Protein AF-A0AAW9W987-F1 (afdb_monomer_lite)

InterPro domains:
  IPR027417 P-loop containing nucleoside triphosphate hydrolase [SSF52540] (1-84)
  IPR038718 SNF2-like, N-terminal domain superfamily [G3DSA:3.40.50.10810] (1-85)
  IPR060542 Probable helicase domain [PF28555] (3-85)

pLDDT: mean 90.43, std 12.14, range [46.75, 97.56]

Sequence (86 aa):
LLAHEVGSGKTLTMLGAGFKLKELGMVHKPLYVVPSSLTAQFGQEIMKFLPTKKVYVATKKDFVRARRKQFVSRIITGDYDAIVIG

Secondary structure (DSSP, 8-state):
-----TTS-HHHHHHHHHHHHHHTTS-SS-EEE--TTTHHHHHHHHHHH-TT--EEE--GGGGSTTTHHHHHHHHHHS--SEEEE-

Organism: Streptococcus pneumoniae (NCBI:txid1313)

Radius of gyration: 13.35 Å; chains: 1; bounding box: 34×27×30 Å

Foldseek 3Di:
DPPDDPPPCPLVVVVCVLLVCCVVVVDVAAEAEDPLVCLVVSVVVCCVPPVPFAEARDDPVCPPPVNVVVNVVCSVPPPGNYYYDD

Structure (mmCIF, N/CA/C/O backbone):
data_AF-A0AAW9W987-F1
#
_entry.id   AF-A0AAW9W987-F1
#
loop_
_atom_site.group_PDB
_atom_site.id
_atom_site.type_symbol
_atom_site.label_atom_id
_atom_site.label_alt_id
_atom_site.label_comp_id
_atom_site.label_asym_id
_atom_site.label_entity_id
_atom_site.label_seq_id
_atom_site.pdbx_PDB_ins_code
_atom_site.Cartn_x
_atom_site.Cartn_y
_atom_site.Cartn_z
_atom_site.occupancy
_atom_site.B_iso_or_equiv
_atom_site.auth_seq_id
_atom_site.auth_comp_id
_atom_site.auth_asym_id
_atom_site.auth_atom_id
_atom_site.pdbx_PDB_model_num
ATOM 1 N N . LEU A 1 1 ? -13.855 -4.231 -15.687 1.00 46.75 1 LEU A N 1
ATOM 2 C CA . LEU A 1 1 ? -13.024 -3.137 -16.245 1.00 46.75 1 LEU A CA 1
ATOM 3 C C . LEU A 1 1 ? -13.713 -1.811 -15.947 1.00 46.75 1 LEU A C 1
ATOM 5 O O . LEU A 1 1 ? -14.834 -1.634 -16.401 1.00 46.75 1 LEU A O 1
ATOM 9 N N . LEU A 1 2 ? -13.088 -0.898 -15.192 1.00 50.59 2 LEU A N 1
ATOM 10 C CA . LEU A 1 2 ? -13.529 0.507 -15.138 1.00 50.59 2 LEU A CA 1
ATOM 11 C C . LEU A 1 2 ? -13.053 1.206 -16.426 1.00 50.59 2 LEU A C 1
ATOM 13 O O . LEU A 1 2 ? -12.052 1.930 -16.452 1.00 50.59 2 LEU A O 1
ATOM 17 N N . ALA A 1 3 ? -13.729 0.899 -17.532 1.00 50.25 3 ALA A N 1
ATOM 18 C CA . ALA A 1 3 ? -13.488 1.495 -18.840 1.00 50.25 3 ALA A CA 1
ATOM 19 C C . ALA A 1 3 ? -14.208 2.849 -18.916 1.00 50.25 3 ALA A C 1
ATOM 21 O O . ALA A 1 3 ? -15.274 2.972 -19.499 1.00 50.25 3 ALA A O 1
ATOM 22 N N . HIS A 1 4 ? -13.654 3.846 -18.236 1.00 53.31 4 HIS A N 1
ATOM 23 C CA . HIS A 1 4 ? -14.114 5.235 -18.301 1.00 53.31 4 HIS A CA 1
ATOM 24 C C . HIS A 1 4 ? -13.005 6.117 -18.913 1.00 53.31 4 HIS A C 1
ATOM 26 O O . HIS A 1 4 ? -11.870 5.656 -19.032 1.00 53.31 4 HIS A O 1
ATOM 32 N N . GLU A 1 5 ? -13.270 7.347 -19.336 1.00 54.34 5 GLU A N 1
ATOM 33 C CA . GLU A 1 5 ? -12.228 8.243 -19.863 1.00 54.34 5 GLU A CA 1
ATOM 34 C C . GLU A 1 5 ? -11.124 8.599 -18.839 1.00 54.34 5 GLU A C 1
ATOM 36 O O . GLU A 1 5 ? -11.239 8.351 -17.632 1.00 54.34 5 GLU A O 1
ATOM 41 N N . VAL A 1 6 ? -10.002 9.139 -19.328 1.00 57.12 6 VAL A N 1
ATOM 42 C CA . VAL A 1 6 ? -8.918 9.670 -18.482 1.00 57.12 6 VAL A CA 1
ATOM 43 C C . VAL A 1 6 ? -9.458 10.869 -17.688 1.00 57.12 6 VAL A C 1
ATOM 45 O O . VAL A 1 6 ? -10.102 11.739 -18.255 1.00 57.12 6 VAL A O 1
ATOM 48 N N . GLY A 1 7 ? -9.209 10.919 -16.373 1.00 59.16 7 GLY A N 1
ATOM 49 C CA . GLY A 1 7 ? -9.640 12.031 -15.505 1.00 59.16 7 GLY A CA 1
ATOM 50 C C . GLY A 1 7 ? -10.925 11.800 -14.695 1.00 59.16 7 GLY A C 1
ATOM 51 O O . GLY A 1 7 ? -11.232 12.593 -13.813 1.00 59.16 7 GLY A O 1
ATOM 52 N N . SER A 1 8 ? -11.634 10.685 -14.880 1.00 62.94 8 SER A N 1
ATOM 53 C CA . SER A 1 8 ? -12.926 10.428 -14.215 1.00 62.94 8 SER A CA 1
ATOM 54 C C . SER A 1 8 ? -12.865 9.881 -12.784 1.00 62.94 8 SER A C 1
ATOM 56 O O . SER A 1 8 ? -13.831 9.297 -12.295 1.00 62.94 8 SER A O 1
ATOM 58 N N . GLY A 1 9 ? -11.707 9.964 -12.129 1.00 74.06 9 GLY A N 1
ATOM 59 C CA . GLY A 1 9 ? -11.553 9.480 -10.756 1.00 74.06 9 GLY A CA 1
ATOM 60 C C . GLY A 1 9 ? -11.468 7.956 -10.598 1.00 74.06 9 GLY A C 1
ATOM 61 O O . GLY A 1 9 ? -11.759 7.457 -9.517 1.00 74.06 9 GLY A O 1
ATOM 62 N N . LYS A 1 10 ? -11.026 7.202 -11.618 1.00 83.94 10 LYS A N 1
ATOM 63 C CA . LYS A 1 10 ? -10.889 5.727 -11.543 1.00 83.94 10 LYS A CA 1
ATOM 64 C C . LYS A 1 10 ? -10.114 5.246 -10.321 1.00 83.94 10 LYS A C 1
ATOM 66 O O . LYS A 1 10 ? -10.533 4.287 -9.678 1.00 83.94 10 LYS A O 1
ATOM 71 N N . THR A 1 11 ? -9.002 5.909 -9.998 1.00 84.81 11 THR A N 1
ATOM 72 C CA . THR A 1 11 ? -8.226 5.567 -8.806 1.00 84.81 11 THR A CA 1
ATOM 73 C C . THR A 1 11 ? -9.065 5.757 -7.554 1.00 84.81 11 THR A C 1
ATOM 75 O O . THR A 1 11 ? -9.174 4.836 -6.754 1.00 84.81 11 THR A O 1
ATOM 78 N N . LEU A 1 12 ? -9.734 6.904 -7.415 1.00 84.81 12 LEU A N 1
ATOM 79 C CA . LEU A 1 12 ? -10.579 7.191 -6.261 1.00 84.81 12 LEU A CA 1
ATOM 80 C C . LEU A 1 12 ? -11.736 6.189 -6.140 1.00 84.81 12 LEU A C 1
ATOM 82 O O . LEU A 1 12 ? -12.034 5.744 -5.037 1.00 84.81 12 LEU A O 1
ATOM 86 N N . THR A 1 13 ? -12.331 5.765 -7.258 1.00 89.44 13 THR A N 1
ATOM 87 C CA . THR A 1 13 ? -13.339 4.697 -7.274 1.00 89.44 13 THR A CA 1
ATOM 88 C C . THR A 1 13 ? -12.759 3.365 -6.797 1.00 89.44 13 THR A C 1
ATOM 90 O O . THR A 1 13 ? -13.373 2.703 -5.964 1.00 89.44 13 THR A O 1
ATOM 93 N N . MET A 1 14 ? -11.576 2.969 -7.281 1.00 90.56 14 MET A N 1
ATOM 94 C CA . MET A 1 14 ? -10.913 1.730 -6.851 1.00 90.56 14 MET A CA 1
ATOM 95 C C . MET A 1 14 ? -10.561 1.760 -5.361 1.00 90.56 14 MET A C 1
ATOM 97 O O . MET A 1 14 ? -10.821 0.786 -4.656 1.00 90.56 14 MET A O 1
ATOM 101 N N . LEU A 1 15 ? -10.012 2.880 -4.882 1.00 92.06 15 LEU A N 1
ATOM 102 C CA . LEU A 1 15 ? -9.702 3.089 -3.472 1.00 92.06 15 LEU A CA 1
ATOM 103 C C . LEU A 1 15 ? -10.973 3.042 -2.625 1.00 92.06 15 LEU A C 1
ATOM 105 O O . LEU A 1 15 ? -11.053 2.259 -1.682 1.00 92.06 15 LEU A O 1
ATOM 109 N N . GLY A 1 16 ? -11.991 3.822 -2.992 1.00 91.00 16 GLY A N 1
ATOM 110 C CA . GLY A 1 16 ? -13.272 3.857 -2.293 1.00 91.00 16 GLY A CA 1
ATOM 111 C C . GLY A 1 16 ? -13.908 2.472 -2.194 1.00 91.00 16 GLY A C 1
ATOM 112 O O . GLY A 1 16 ? -14.303 2.062 -1.107 1.00 91.00 16 GLY A O 1
ATOM 113 N N . ALA A 1 17 ? -13.922 1.711 -3.291 1.00 92.38 17 ALA A N 1
ATOM 114 C CA . ALA A 1 17 ? -14.450 0.352 -3.299 1.00 92.38 17 ALA A CA 1
ATOM 115 C C . ALA A 1 17 ? -13.670 -0.577 -2.354 1.00 92.38 17 ALA A C 1
ATOM 117 O O . ALA A 1 17 ? -14.269 -1.208 -1.485 1.00 92.38 17 ALA A O 1
ATOM 118 N N . GLY A 1 18 ? -12.341 -0.646 -2.472 1.00 94.94 18 GLY A N 1
ATOM 119 C CA . GLY A 1 18 ? -11.545 -1.570 -1.659 1.00 94.94 18 GLY A CA 1
ATOM 120 C C . GLY A 1 18 ? -11.555 -1.225 -0.167 1.00 94.94 18 GLY A C 1
ATOM 121 O O . GLY A 1 18 ? -11.677 -2.119 0.671 1.00 94.94 18 GLY A O 1
ATOM 122 N N . PHE A 1 19 ? -11.498 0.062 0.182 1.00 94.69 19 PHE A N 1
ATOM 123 C CA . PHE A 1 19 ? -11.594 0.496 1.576 1.00 94.69 19 PHE A CA 1
ATOM 124 C C . PHE A 1 19 ? -13.005 0.340 2.145 1.00 94.69 19 PHE A C 1
ATOM 126 O O . PHE A 1 19 ? -13.127 -0.043 3.308 1.00 94.69 19 PHE A O 1
ATOM 133 N N . LYS A 1 20 ? -14.061 0.543 1.344 1.00 95.12 20 LYS A N 1
ATOM 134 C CA . LYS A 1 20 ? -15.430 0.302 1.810 1.00 95.12 20 LYS A CA 1
ATOM 135 C C . LYS A 1 20 ? -15.694 -1.180 2.044 1.00 95.12 20 LYS A C 1
ATOM 137 O O . LYS A 1 20 ? -16.272 -1.531 3.065 1.00 95.12 20 LYS A O 1
ATOM 142 N N . LEU A 1 21 ? -15.208 -2.057 1.164 1.00 96.19 21 LEU A N 1
ATOM 143 C CA . LEU A 1 21 ? -15.267 -3.504 1.389 1.00 96.19 21 LEU A CA 1
ATOM 144 C C . LEU A 1 21 ? -14.544 -3.903 2.685 1.00 96.19 21 LEU A C 1
ATOM 146 O O . LEU A 1 21 ? -15.017 -4.788 3.394 1.00 96.19 21 LEU A O 1
ATOM 150 N N . LYS A 1 22 ? -13.420 -3.247 3.013 1.00 95.38 22 LYS A N 1
ATOM 151 C CA . LYS A 1 22 ? -12.695 -3.489 4.269 1.00 95.38 22 LYS A CA 1
ATOM 152 C C . LYS A 1 22 ? -13.491 -3.033 5.488 1.00 95.38 22 LYS A C 1
ATOM 154 O O . LYS A 1 22 ? -13.593 -3.770 6.459 1.00 95.38 22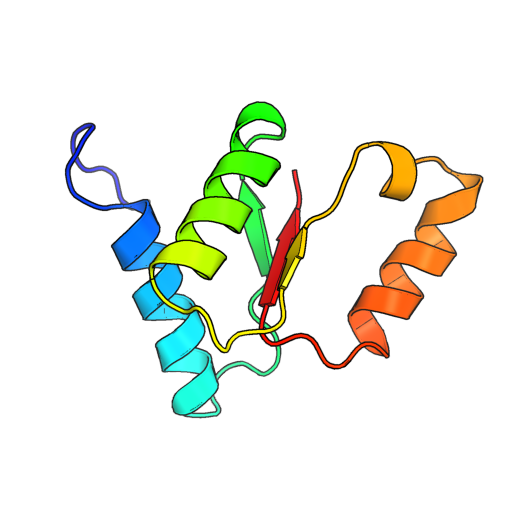 LYS A O 1
ATOM 159 N N . GLU A 1 23 ? -14.072 -1.839 5.428 1.00 94.50 23 GLU A N 1
ATOM 160 C CA . GLU A 1 23 ? -14.926 -1.288 6.488 1.00 94.50 23 GLU A CA 1
ATOM 161 C C . GLU A 1 23 ? -16.168 -2.155 6.741 1.00 94.50 23 GLU A C 1
ATOM 163 O O . GLU A 1 23 ? -16.560 -2.351 7.886 1.00 94.50 23 GLU A O 1
ATOM 168 N N . LEU A 1 24 ? -16.743 -2.732 5.681 1.00 97.00 24 LEU A N 1
ATOM 169 C CA . LEU A 1 24 ? -17.865 -3.673 5.756 1.00 97.00 24 LEU A CA 1
ATOM 170 C C . LEU A 1 24 ? -17.455 -5.089 6.202 1.00 97.00 24 LEU A C 1
ATOM 172 O O . LEU A 1 24 ? -18.308 -5.969 6.277 1.00 97.00 24 LEU A O 1
ATOM 176 N N . GLY A 1 25 ? -16.167 -5.345 6.453 1.00 95.81 25 GLY A N 1
ATOM 177 C CA . GLY A 1 25 ? -15.664 -6.663 6.852 1.00 95.81 25 GLY A CA 1
ATOM 178 C C . GLY A 1 25 ? -15.652 -7.714 5.734 1.00 95.81 25 GLY A C 1
ATOM 179 O O . GLY A 1 25 ? -15.411 -8.886 6.002 1.00 95.81 25 GLY A O 1
ATOM 180 N N . MET A 1 26 ? -15.886 -7.322 4.478 1.00 96.81 26 MET A N 1
ATOM 181 C CA . MET A 1 26 ? -15.895 -8.237 3.327 1.00 96.81 26 MET A CA 1
ATOM 182 C C . MET A 1 26 ? -14.486 -8.597 2.846 1.00 96.81 26 MET A C 1
ATOM 184 O O . MET A 1 26 ? -14.275 -9.663 2.272 1.00 96.81 26 MET A O 1
ATOM 188 N N . VAL A 1 27 ? -13.514 -7.706 3.062 1.00 96.19 27 VAL A N 1
ATOM 189 C CA . VAL A 1 27 ? -12.096 -7.966 2.787 1.00 96.19 27 VAL A CA 1
ATOM 190 C C . VAL A 1 27 ? -11.240 -7.538 3.970 1.00 96.19 27 VAL A C 1
ATOM 192 O O . VAL A 1 27 ? -11.491 -6.520 4.600 1.00 96.19 27 VAL A O 1
ATOM 195 N N . HIS A 1 28 ? -10.171 -8.274 4.256 1.00 91.06 28 HIS A N 1
ATOM 196 C CA . HIS A 1 28 ? -9.288 -7.926 5.373 1.00 91.06 28 HIS A CA 1
ATOM 197 C C . HIS A 1 28 ? -8.145 -6.996 4.966 1.00 91.06 28 HIS A C 1
ATOM 199 O O . HIS A 1 28 ? -7.763 -6.110 5.728 1.00 91.06 28 HIS A O 1
ATOM 205 N N . LYS A 1 29 ? -7.577 -7.190 3.772 1.00 94.06 29 LYS A N 1
ATOM 206 C CA . LYS A 1 29 ? -6.384 -6.476 3.300 1.00 94.06 29 LYS A CA 1
ATOM 207 C C . LYS A 1 29 ? -6.442 -6.342 1.774 1.00 94.06 29 LYS A C 1
ATOM 209 O O . LYS A 1 29 ? -5.914 -7.212 1.082 1.00 94.06 29 LYS A O 1
ATOM 214 N N . PRO A 1 30 ? -7.141 -5.325 1.233 1.00 95.94 30 PRO A N 1
ATOM 215 C CA . PRO A 1 30 ? -7.208 -5.111 -0.207 1.00 95.94 30 PRO A CA 1
ATOM 216 C C . PRO A 1 30 ? -5.801 -4.977 -0.800 1.00 95.94 30 PRO A C 1
ATOM 218 O O . PRO A 1 30 ? -4.958 -4.237 -0.285 1.00 95.94 30 PRO A O 1
ATOM 221 N N . LEU A 1 31 ? -5.564 -5.711 -1.886 1.00 96.12 31 LEU A N 1
ATOM 222 C CA . LEU A 1 31 ? -4.327 -5.687 -2.654 1.00 96.12 31 LEU A CA 1
ATOM 223 C C . LEU A 1 31 ? -4.629 -5.107 -4.036 1.00 96.12 31 LEU A C 1
ATOM 225 O O . LEU A 1 31 ? -5.395 -5.679 -4.810 1.00 96.12 31 LEU A O 1
ATOM 229 N N . TYR A 1 32 ? -4.023 -3.963 -4.334 1.00 95.75 32 TYR A N 1
ATOM 230 C CA . TYR A 1 32 ? -4.156 -3.266 -5.606 1.00 95.75 32 TYR A CA 1
ATOM 231 C C . TYR A 1 32 ? -2.975 -3.620 -6.507 1.00 95.75 32 TYR A C 1
ATOM 233 O O . TYR A 1 32 ? -1.827 -3.340 -6.166 1.00 95.75 32 TYR A O 1
ATOM 241 N N . VAL A 1 33 ? -3.259 -4.226 -7.658 1.00 95.25 33 VAL A N 1
ATOM 242 C CA . VAL A 1 33 ? -2.267 -4.490 -8.707 1.00 95.25 33 VAL A CA 1
ATOM 243 C C . VAL A 1 33 ? -2.382 -3.388 -9.750 1.00 95.25 33 VAL A C 1
ATOM 245 O O . VAL A 1 33 ? -3.436 -3.231 -10.368 1.00 95.25 33 VAL A O 1
ATOM 248 N N . VAL A 1 34 ? -1.321 -2.609 -9.930 1.00 93.69 34 VAL A N 1
ATOM 249 C CA . VAL A 1 34 ? -1.264 -1.487 -10.879 1.00 93.69 34 VAL A CA 1
ATOM 250 C C . VAL A 1 34 ? -0.001 -1.602 -11.733 1.00 93.69 34 VAL A C 1
ATOM 252 O O . VAL A 1 34 ? 0.918 -2.310 -11.341 1.00 93.69 34 VAL A O 1
ATOM 255 N N . PRO A 1 35 ? 0.104 -0.924 -12.888 1.00 94.31 35 PRO A N 1
ATOM 256 C CA . PRO A 1 35 ? 1.373 -0.849 -13.603 1.00 94.31 35 PRO A CA 1
ATOM 257 C C . PRO A 1 35 ? 2.497 -0.335 -12.693 1.00 94.31 35 PRO A C 1
ATOM 259 O O . PRO A 1 35 ? 2.319 0.678 -12.018 1.00 94.31 35 PRO A O 1
ATOM 262 N N . SER A 1 36 ? 3.666 -0.982 -12.717 1.00 92.88 36 SER A N 1
ATOM 263 C CA . SER A 1 36 ? 4.854 -0.607 -11.928 1.00 92.88 36 SER A CA 1
ATOM 264 C C . SER A 1 36 ? 5.221 0.888 -11.965 1.00 92.88 36 SER A C 1
ATOM 266 O O . SER A 1 36 ? 5.759 1.419 -10.994 1.00 92.88 36 SER A O 1
ATOM 268 N N . SER A 1 37 ? 4.960 1.584 -13.077 1.00 92.25 37 SER A N 1
ATOM 269 C CA . SER A 1 37 ? 5.201 3.030 -13.210 1.00 92.25 37 SER A CA 1
ATOM 270 C C . SER A 1 37 ? 4.239 3.892 -12.382 1.00 92.25 37 SER A C 1
ATOM 272 O O . SER A 1 37 ? 4.569 5.032 -12.069 1.00 92.25 37 SER A O 1
ATOM 274 N N . LEU A 1 38 ? 3.079 3.352 -11.999 1.00 93.31 38 LEU A N 1
ATOM 275 C CA . LEU A 1 38 ? 2.021 4.034 -11.252 1.00 93.31 38 LEU A 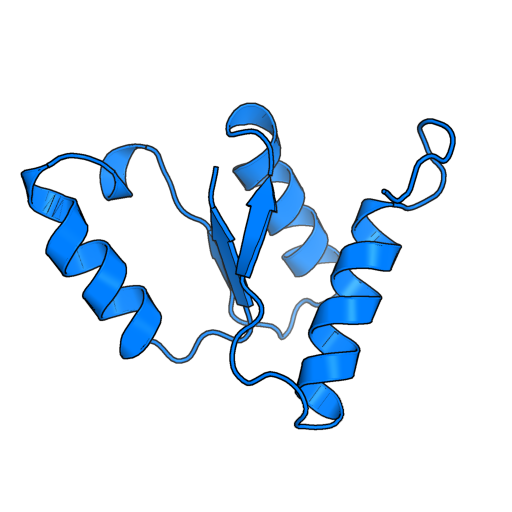CA 1
ATOM 276 C C . LEU A 1 38 ? 1.981 3.650 -9.768 1.00 93.31 38 LEU A C 1
ATOM 278 O O . LEU A 1 38 ? 1.280 4.301 -9.001 1.00 93.31 38 LEU A O 1
ATOM 282 N N . THR A 1 39 ? 2.733 2.638 -9.324 1.00 94.94 39 THR A N 1
ATOM 283 C CA . THR A 1 39 ? 2.701 2.134 -7.937 1.00 94.94 39 THR A CA 1
ATOM 284 C C . THR A 1 39 ? 2.958 3.229 -6.896 1.00 94.94 39 THR A C 1
ATOM 286 O O . THR A 1 39 ? 2.220 3.339 -5.917 1.00 94.94 39 THR A O 1
ATOM 289 N N . ALA A 1 40 ? 3.961 4.085 -7.124 1.00 93.88 40 ALA A N 1
ATOM 290 C CA . ALA A 1 40 ? 4.273 5.197 -6.225 1.00 93.88 40 ALA A CA 1
ATOM 291 C C . ALA A 1 40 ? 3.175 6.272 -6.226 1.00 93.88 40 ALA A C 1
ATOM 293 O O . ALA A 1 40 ? 2.770 6.730 -5.159 1.00 93.88 40 ALA A O 1
ATOM 294 N N . GLN A 1 41 ? 2.663 6.634 -7.408 1.00 93.56 41 GLN A N 1
ATOM 295 C CA . GLN A 1 41 ? 1.576 7.605 -7.548 1.00 93.56 41 GLN A CA 1
ATOM 296 C C . GLN A 1 41 ? 0.300 7.108 -6.856 1.00 93.56 41 GLN A C 1
ATOM 298 O O . GLN A 1 41 ? -0.308 7.841 -6.085 1.00 93.56 41 GLN A O 1
ATOM 303 N N . PHE A 1 42 ? -0.067 5.843 -7.055 1.00 94.25 42 PHE A N 1
ATOM 304 C CA . PHE A 1 42 ? -1.236 5.237 -6.422 1.00 94.25 42 PHE A CA 1
ATOM 305 C C . PHE A 1 42 ? -1.114 5.244 -4.891 1.00 94.25 42 PHE A C 1
ATOM 307 O O . PHE A 1 42 ? -2.062 5.585 -4.186 1.00 94.25 42 PHE A O 1
ATOM 314 N N . GLY A 1 43 ? 0.079 4.942 -4.364 1.00 94.19 43 GLY A N 1
ATOM 315 C CA . GLY A 1 43 ? 0.375 5.080 -2.938 1.00 94.19 43 GLY A CA 1
ATOM 316 C C . GLY A 1 43 ? 0.210 6.515 -2.422 1.00 94.19 43 GLY A C 1
ATOM 317 O O . GLY A 1 43 ? -0.383 6.721 -1.364 1.00 94.19 43 GLY A O 1
ATOM 318 N N . GLN A 1 44 ? 0.682 7.512 -3.178 1.00 93.81 44 GLN A N 1
ATOM 319 C CA . GLN A 1 44 ? 0.500 8.930 -2.842 1.00 93.81 44 GLN A CA 1
ATOM 320 C C . GLN A 1 44 ? -0.972 9.348 -2.850 1.00 93.81 44 GLN A C 1
ATOM 322 O O . GLN A 1 44 ? -1.392 10.097 -1.970 1.00 93.81 44 GLN A O 1
ATOM 327 N N . GLU A 1 45 ? -1.771 8.842 -3.789 1.00 93.44 45 GLU A N 1
ATOM 328 C CA . GLU A 1 45 ? -3.211 9.104 -3.820 1.00 93.44 45 GLU A CA 1
ATOM 329 C C . GLU A 1 45 ? -3.908 8.547 -2.570 1.00 93.44 45 GLU A C 1
ATOM 331 O O . GLU A 1 45 ? -4.726 9.249 -1.975 1.00 93.44 45 GLU A O 1
ATOM 336 N N . ILE A 1 46 ? -3.526 7.357 -2.086 1.00 93.62 46 ILE A N 1
ATOM 337 C CA . ILE A 1 46 ? -4.063 6.842 -0.815 1.00 93.62 46 ILE A CA 1
ATOM 338 C C . ILE A 1 46 ? -3.674 7.749 0.351 1.00 93.62 46 ILE A C 1
ATOM 340 O O . ILE A 1 46 ? -4.542 8.129 1.128 1.00 93.62 46 ILE A O 1
ATOM 344 N N . MET A 1 47 ? -2.403 8.140 0.460 1.00 91.88 47 MET A N 1
ATOM 345 C CA . MET A 1 47 ? -1.962 9.033 1.539 1.00 91.88 47 MET A CA 1
ATOM 346 C C . MET A 1 47 ? -2.658 10.401 1.484 1.00 91.88 47 MET A C 1
ATOM 348 O O . MET A 1 47 ? -2.922 10.994 2.525 1.00 91.88 47 MET A O 1
ATOM 352 N N . LYS A 1 48 ? -2.995 10.893 0.285 1.00 92.50 48 LYS A N 1
ATOM 353 C CA . LYS A 1 48 ? -3.716 12.156 0.089 1.00 92.50 48 LYS A CA 1
ATOM 354 C C . LYS A 1 48 ? -5.188 12.067 0.502 1.00 92.50 48 LYS A C 1
ATOM 356 O O . LYS A 1 48 ? -5.673 12.958 1.190 1.00 92.50 48 LYS A O 1
ATOM 361 N N . PHE A 1 49 ? -5.909 11.039 0.054 1.00 90.88 49 PHE A N 1
ATOM 362 C CA . PHE A 1 49 ? -7.361 10.932 0.267 1.00 90.88 49 PHE A CA 1
ATOM 363 C C . PHE A 1 49 ? -7.739 10.197 1.558 1.00 90.88 49 PHE A C 1
ATOM 365 O O . PHE A 1 49 ? -8.835 10.387 2.078 1.00 90.88 49 PHE A O 1
ATOM 372 N N . LEU A 1 50 ? -6.845 9.356 2.074 1.00 91.81 50 LEU A N 1
ATOM 373 C CA . LEU A 1 50 ? -7.048 8.500 3.240 1.00 91.81 50 LEU A CA 1
ATOM 374 C C . LEU A 1 50 ? -5.806 8.556 4.161 1.00 91.81 50 LEU A C 1
ATOM 376 O O . LEU A 1 50 ? -5.152 7.534 4.381 1.00 91.81 50 LEU A O 1
ATOM 380 N N . PRO A 1 51 ? -5.470 9.732 4.726 1.00 93.44 51 PRO A N 1
ATOM 381 C CA . PRO A 1 51 ? -4.184 9.991 5.392 1.00 93.44 51 PRO A CA 1
ATOM 382 C C . PRO A 1 51 ? -3.921 9.147 6.644 1.00 93.44 51 PRO A C 1
ATOM 384 O O . PRO A 1 51 ? -2.781 9.017 7.077 1.00 93.44 51 PRO A O 1
ATOM 387 N N . THR A 1 52 ? -4.960 8.558 7.237 1.00 94.19 52 THR A N 1
ATOM 388 C CA . THR A 1 52 ? -4.840 7.695 8.419 1.00 94.19 52 THR A CA 1
ATOM 389 C C . THR A 1 52 ? -4.572 6.229 8.076 1.00 94.19 52 THR A C 1
ATOM 391 O O . THR A 1 52 ? -4.353 5.428 8.985 1.00 94.19 52 THR A O 1
ATOM 394 N N . LYS A 1 53 ? -4.604 5.849 6.791 1.00 94.06 53 LYS A N 1
ATOM 395 C CA . LYS A 1 53 ? -4.474 4.453 6.359 1.00 94.06 53 LYS A CA 1
ATOM 396 C C . LYS A 1 53 ? -3.014 4.050 6.182 1.00 94.06 53 LYS A C 1
ATOM 398 O O . LYS A 1 53 ? -2.245 4.704 5.480 1.00 94.06 53 LYS A O 1
ATOM 403 N N . LYS A 1 54 ? -2.642 2.916 6.772 1.00 94.88 54 LYS A N 1
ATOM 404 C CA . LYS A 1 54 ? -1.317 2.298 6.658 1.00 94.88 54 LYS A CA 1
ATOM 405 C C . LYS A 1 54 ? -1.241 1.480 5.374 1.00 94.88 54 LYS A C 1
ATOM 407 O O . LYS A 1 54 ? -1.889 0.444 5.259 1.00 94.88 54 LYS A O 1
ATOM 412 N N . VAL A 1 55 ? -0.428 1.896 4.410 1.00 95.06 55 VAL A N 1
ATOM 413 C CA . VAL A 1 55 ? -0.312 1.195 3.120 1.00 95.06 55 VAL A CA 1
ATOM 414 C C . VAL A 1 55 ? 1.108 0.697 2.900 1.00 95.06 55 VAL A C 1
ATOM 4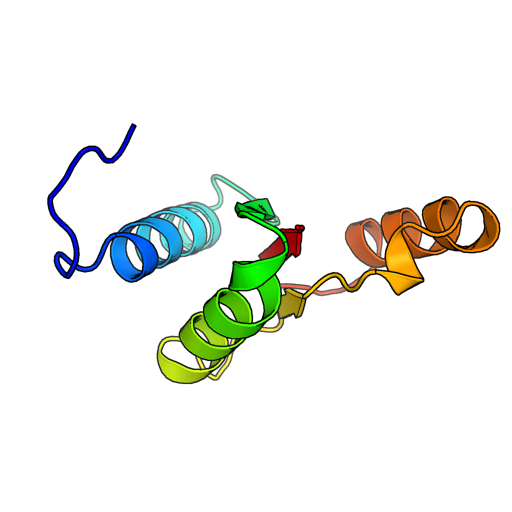16 O O . VAL A 1 55 ? 2.060 1.460 3.049 1.00 95.06 55 VAL A O 1
ATOM 419 N N . TYR A 1 56 ? 1.256 -0.563 2.485 1.00 96.88 56 TYR A N 1
ATOM 420 C CA . TYR A 1 56 ? 2.528 -1.051 1.948 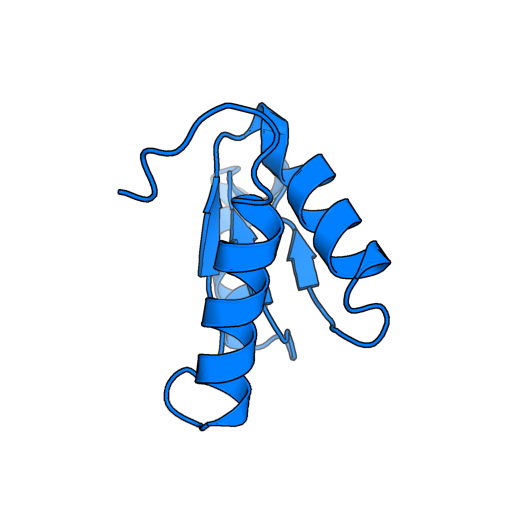1.00 96.88 56 TYR A CA 1
ATOM 421 C C . TYR A 1 56 ? 2.565 -0.842 0.437 1.00 96.88 56 TYR A C 1
ATOM 423 O O . TYR A 1 56 ? 1.813 -1.478 -0.303 1.00 96.88 56 TYR A O 1
ATOM 431 N N . VAL A 1 57 ? 3.465 0.016 -0.031 1.00 96.88 57 VAL A N 1
ATOM 432 C CA . VAL A 1 57 ? 3.698 0.248 -1.460 1.00 96.88 57 VAL A CA 1
ATOM 433 C C . VAL A 1 57 ? 4.935 -0.540 -1.875 1.00 96.88 57 VAL A C 1
ATOM 435 O O . VAL A 1 57 ? 6.047 -0.230 -1.444 1.00 96.88 57 VAL A O 1
ATOM 438 N N . ALA A 1 58 ? 4.747 -1.589 -2.675 1.00 96.38 58 ALA A N 1
ATOM 439 C CA . ALA A 1 58 ? 5.845 -2.438 -3.108 1.00 96.38 58 ALA A CA 1
ATOM 440 C C . ALA A 1 58 ? 6.791 -1.689 -4.052 1.00 96.38 58 ALA A C 1
ATOM 442 O O . ALA A 1 58 ? 6.397 -0.870 -4.881 1.00 96.38 58 ALA A O 1
ATOM 443 N N . THR A 1 59 ? 8.069 -2.016 -3.939 1.00 95.00 59 THR A N 1
ATOM 444 C CA . THR A 1 59 ? 9.149 -1.471 -4.752 1.00 95.00 59 THR A CA 1
ATOM 445 C C . THR A 1 59 ? 9.835 -2.592 -5.519 1.00 95.00 59 THR A C 1
ATOM 447 O O . THR A 1 59 ? 9.745 -3.765 -5.161 1.00 95.00 59 THR A O 1
ATOM 450 N N . LYS A 1 60 ? 10.645 -2.245 -6.525 1.00 93.69 60 LYS A N 1
ATOM 451 C CA . LYS A 1 60 ? 11.460 -3.232 -7.260 1.00 93.69 60 LYS A CA 1
ATOM 452 C C . LYS A 1 60 ? 12.330 -4.108 -6.341 1.00 93.69 60 LYS A C 1
ATOM 454 O O . LYS A 1 60 ? 12.592 -5.263 -6.669 1.00 93.69 60 LYS A O 1
ATOM 459 N N . LYS A 1 61 ? 12.758 -3.587 -5.181 1.00 94.94 61 LYS A N 1
ATOM 460 C CA . LYS A 1 61 ? 13.580 -4.326 -4.207 1.00 94.94 61 LYS A CA 1
ATOM 461 C C . LYS A 1 61 ? 12.824 -5.506 -3.593 1.00 94.94 61 LYS A C 1
ATOM 463 O O . LYS A 1 61 ? 13.452 -6.513 -3.281 1.00 94.94 61 LYS A O 1
ATOM 468 N N . ASP A 1 62 ? 11.507 -5.406 -3.442 1.00 95.50 62 ASP A N 1
ATOM 469 C CA . ASP A 1 62 ? 10.674 -6.454 -2.842 1.00 95.50 62 ASP A CA 1
ATOM 470 C C . ASP A 1 62 ? 10.598 -7.717 -3.720 1.00 95.50 62 ASP A C 1
ATOM 472 O O . ASP A 1 62 ? 10.476 -8.834 -3.214 1.00 95.50 62 ASP A O 1
ATOM 476 N N . PHE A 1 63 ? 10.770 -7.560 -5.036 1.00 94.25 63 PHE A N 1
ATOM 477 C CA . PHE A 1 63 ? 10.651 -8.645 -6.016 1.00 94.25 63 PHE A CA 1
ATOM 478 C C . PHE A 1 63 ? 11.969 -9.359 -6.342 1.00 94.25 63 PHE A C 1
ATOM 480 O O . PHE A 1 63 ? 11.962 -10.376 -7.051 1.00 94.25 63 PHE A O 1
ATOM 487 N N . VAL A 1 64 ? 13.099 -8.883 -5.807 1.00 96.94 64 VAL A N 1
ATOM 488 C CA . VAL A 1 64 ? 14.395 -9.569 -5.924 1.00 96.94 64 VAL A CA 1
ATOM 489 C C . VAL A 1 64 ? 14.291 -10.949 -5.271 1.00 96.94 64 VAL A C 1
ATOM 491 O O . VAL A 1 64 ? 13.742 -11.076 -4.178 1.00 96.94 64 VAL A O 1
ATOM 494 N N . ARG A 1 65 ? 14.833 -11.996 -5.913 1.00 96.69 6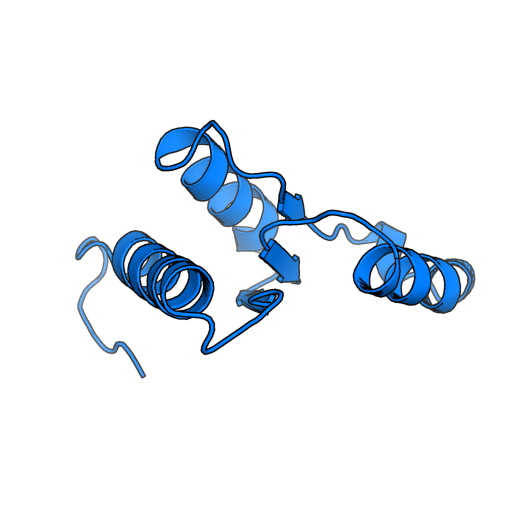5 ARG A N 1
ATOM 495 C CA . ARG A 1 65 ? 14.685 -13.408 -5.490 1.00 96.69 65 ARG A CA 1
ATOM 496 C C . ARG A 1 65 ? 14.941 -13.627 -3.995 1.00 96.69 65 ARG A C 1
ATOM 498 O O . ARG A 1 65 ? 14.154 -14.305 -3.343 1.00 96.69 65 ARG A O 1
ATOM 505 N N . ALA A 1 66 ? 15.993 -13.009 -3.457 1.00 97.25 66 ALA A N 1
ATOM 506 C CA . ALA A 1 66 ? 16.361 -13.101 -2.044 1.00 97.25 66 ALA A CA 1
ATOM 507 C C . ALA A 1 66 ? 15.336 -12.461 -1.083 1.00 97.25 66 ALA A C 1
ATOM 509 O O . ALA A 1 66 ? 15.260 -12.850 0.077 1.00 97.25 66 ALA A O 1
ATOM 510 N N . ARG A 1 67 ? 14.531 -11.497 -1.552 1.00 96.50 67 ARG A N 1
ATOM 511 C CA . ARG A 1 67 ? 13.589 -10.712 -0.738 1.00 96.50 67 ARG A CA 1
ATOM 512 C C . ARG A 1 67 ? 12.133 -11.152 -0.860 1.00 96.50 67 ARG A C 1
ATOM 514 O O . ARG A 1 67 ? 11.351 -10.815 0.019 1.00 96.50 67 ARG A O 1
ATOM 521 N N . ARG A 1 68 ? 11.765 -11.973 -1.852 1.00 95.56 68 ARG A N 1
ATOM 522 C CA . ARG A 1 68 ? 10.365 -12.403 -2.068 1.00 95.56 68 ARG A CA 1
ATOM 523 C C . ARG A 1 68 ? 9.725 -13.054 -0.839 1.00 95.56 68 ARG A C 1
ATOM 525 O O . ARG A 1 68 ? 8.598 -12.721 -0.496 1.00 95.56 68 ARG A O 1
ATOM 532 N N . LYS A 1 69 ? 10.448 -13.943 -0.143 1.00 97.38 69 LYS A N 1
ATOM 533 C CA . LYS A 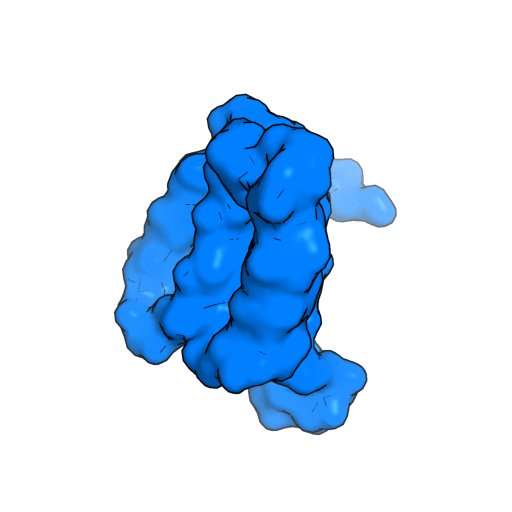1 69 ? 9.943 -14.575 1.093 1.00 97.38 69 LYS A CA 1
ATOM 534 C C . LYS A 1 69 ? 9.682 -13.539 2.191 1.00 97.38 69 LYS A C 1
ATOM 536 O O . LYS A 1 69 ? 8.644 -13.581 2.841 1.00 97.38 69 LYS A O 1
ATOM 541 N N . GLN A 1 70 ? 10.600 -12.587 2.359 1.00 97.12 70 GLN A N 1
ATOM 542 C CA . GLN A 1 70 ? 10.453 -11.495 3.321 1.00 97.12 70 GLN A CA 1
ATOM 543 C C . GLN A 1 70 ? 9.297 -10.561 2.942 1.00 97.12 70 GLN A C 1
ATOM 545 O O . GLN A 1 70 ? 8.540 -10.147 3.813 1.00 97.12 70 GLN A O 1
ATOM 550 N N . PHE A 1 71 ? 9.142 -10.248 1.657 1.00 96.69 71 PHE A N 1
ATOM 551 C CA . PHE A 1 71 ? 8.054 -9.421 1.147 1.00 96.69 71 PHE A CA 1
ATOM 552 C C . PHE A 1 71 ? 6.685 -10.043 1.446 1.00 96.69 71 PHE A C 1
ATOM 554 O O . PHE A 1 71 ? 5.836 -9.392 2.049 1.00 96.69 71 PHE A O 1
ATOM 561 N N . VAL A 1 72 ? 6.501 -11.328 1.125 1.00 96.06 72 VAL A N 1
ATOM 562 C CA . VAL A 1 72 ? 5.260 -12.054 1.438 1.00 96.06 72 VAL A CA 1
ATOM 563 C C . VAL A 1 72 ? 5.029 -12.124 2.949 1.00 96.06 72 VAL A C 1
ATOM 565 O O . VAL A 1 72 ? 3.920 -11.867 3.408 1.00 96.06 72 VAL A O 1
ATOM 568 N N . SER A 1 73 ? 6.076 -12.391 3.737 1.00 97.38 73 SER A N 1
ATOM 569 C CA . SER A 1 73 ? 5.990 -12.386 5.203 1.00 97.38 73 SER A CA 1
ATOM 570 C C . SER A 1 73 ? 5.492 -11.040 5.738 1.00 97.38 73 SER A C 1
ATOM 572 O O . SER A 1 73 ? 4.541 -11.025 6.512 1.00 97.38 73 SER A O 1
ATOM 574 N N . ARG A 1 74 ? 6.045 -9.914 5.263 1.00 95.94 74 ARG A N 1
ATOM 575 C CA . ARG A 1 74 ? 5.587 -8.563 5.629 1.00 95.94 74 ARG A CA 1
ATOM 576 C C . ARG A 1 74 ? 4.132 -8.321 5.243 1.00 95.94 74 ARG A C 1
ATOM 578 O O . ARG A 1 74 ? 3.395 -7.766 6.047 1.00 95.94 74 ARG A O 1
ATOM 585 N N . ILE A 1 75 ? 3.699 -8.753 4.056 1.00 95.88 75 ILE A N 1
ATOM 586 C CA . ILE A 1 75 ? 2.291 -8.631 3.642 1.00 95.88 75 ILE A CA 1
ATOM 587 C C . ILE A 1 75 ? 1.370 -9.386 4.602 1.00 95.88 75 ILE A C 1
ATOM 589 O O . ILE A 1 75 ? 0.303 -8.876 4.932 1.00 95.88 75 ILE A O 1
ATOM 593 N N . ILE A 1 76 ? 1.756 -10.581 5.051 1.00 95.44 76 ILE A N 1
ATOM 594 C CA . ILE A 1 76 ? 0.932 -11.408 5.939 1.00 95.44 76 ILE A CA 1
ATOM 595 C C . ILE A 1 76 ? 0.889 -10.806 7.347 1.00 95.44 76 ILE A C 1
ATOM 597 O O . ILE A 1 76 ? -0.195 -10.536 7.860 1.00 95.44 76 ILE A O 1
ATOM 601 N N . THR A 1 77 ? 2.057 -10.565 7.945 1.00 96.00 77 THR A N 1
ATOM 602 C CA . THR A 1 77 ? 2.192 -10.212 9.368 1.00 96.00 77 THR A CA 1
ATOM 603 C C . THR A 1 77 ? 2.034 -8.725 9.652 1.00 96.00 77 THR A C 1
ATOM 605 O O . THR A 1 77 ? 1.709 -8.349 10.773 1.00 96.00 77 THR A O 1
ATOM 608 N N . GLY A 1 78 ? 2.261 -7.870 8.656 1.00 95.50 78 GLY A N 1
ATOM 609 C CA . GLY A 1 78 ? 2.171 -6.430 8.821 1.00 95.50 78 GLY A CA 1
ATOM 610 C C . GLY A 1 78 ? 0.732 -5.948 8.971 1.00 95.50 78 GLY A C 1
ATOM 611 O O . GLY A 1 78 ? -0.161 -6.346 8.210 1.00 95.50 78 GLY A O 1
ATOM 612 N N . ASP A 1 79 ? 0.535 -5.044 9.928 1.00 95.38 79 ASP A N 1
ATOM 613 C CA . ASP A 1 79 ? -0.699 -4.286 10.126 1.00 95.38 79 ASP A CA 1
ATOM 614 C C . ASP A 1 79 ? -0.821 -3.191 9.054 1.00 95.38 79 ASP A C 1
ATOM 616 O O . ASP A 1 79 ? -0.469 -2.026 9.254 1.00 95.38 79 ASP A O 1
ATOM 620 N N . TYR A 1 80 ? -1.247 -3.617 7.866 1.00 96.19 80 TYR A N 1
ATOM 621 C CA . TYR A 1 80 ? -1.512 -2.751 6.727 1.00 96.19 80 TYR A CA 1
ATOM 622 C C . TYR A 1 80 ? -3.006 -2.718 6.431 1.00 96.19 80 TYR A C 1
ATOM 624 O O . TYR A 1 80 ? -3.675 -3.753 6.338 1.00 96.19 80 TYR A O 1
ATOM 632 N N . ASP A 1 81 ? -3.514 -1.516 6.197 1.00 95.69 81 ASP A N 1
ATOM 633 C CA . ASP A 1 81 ? -4.850 -1.305 5.683 1.00 95.69 81 ASP A CA 1
ATOM 634 C C . ASP A 1 81 ? -4.986 -1.783 4.238 1.00 95.69 81 ASP A C 1
ATOM 636 O O . ASP A 1 81 ? -6.022 -2.353 3.902 1.00 95.69 81 ASP A O 1
ATOM 640 N N . ALA A 1 82 ? -3.948 -1.599 3.415 1.00 96.62 82 ALA A N 1
ATOM 641 C CA . ALA A 1 82 ? -3.904 -2.031 2.019 1.00 96.62 82 ALA A CA 1
ATOM 642 C C . ALA A 1 82 ? -2.471 -2.314 1.537 1.00 96.62 82 ALA A C 1
ATOM 644 O O . ALA A 1 82 ? -1.495 -1.829 2.114 1.00 96.62 82 ALA A O 1
ATOM 645 N N . ILE A 1 83 ? -2.356 -3.059 0.436 1.00 97.56 83 ILE A N 1
ATOM 646 C CA . ILE A 1 83 ? -1.095 -3.329 -0.265 1.00 97.56 83 ILE A CA 1
ATOM 647 C C . ILE A 1 83 ? -1.216 -2.831 -1.707 1.00 97.56 83 ILE A C 1
ATOM 649 O O . ILE A 1 83 ? -2.241 -3.048 -2.348 1.00 97.56 83 ILE A O 1
ATOM 653 N N . VAL A 1 84 ? -0.171 -2.200 -2.238 1.00 97.00 84 VAL A N 1
ATOM 654 C CA . VAL A 1 84 ? -0.079 -1.815 -3.654 1.00 97.00 84 VAL A CA 1
ATOM 655 C C . VAL A 1 84 ? 1.119 -2.525 -4.263 1.00 97.00 84 VAL A C 1
ATOM 657 O O . VAL A 1 84 ? 2.235 -2.390 -3.759 1.00 97.00 84 VAL A O 1
ATOM 660 N N . ILE A 1 85 ? 0.898 -3.279 -5.337 1.00 96.75 85 ILE A N 1
ATOM 661 C CA . ILE A 1 85 ? 1.952 -3.976 -6.076 1.00 96.75 85 ILE A CA 1
ATOM 662 C C . ILE A 1 85 ? 1.989 -3.533 -7.538 1.00 96.75 85 ILE A C 1
ATOM 664 O O . ILE A 1 85 ? 0.967 -3.142 -8.104 1.00 96.75 85 ILE A O 1
ATOM 668 N N . GLY A 1 86 ? 3.199 -3.555 -8.096 1.00 93.06 86 GLY A N 1
ATOM 669 C CA . GLY A 1 86 ? 3.533 -3.134 -9.454 1.00 93.06 86 GLY A CA 1
ATOM 670 C C . GLY A 1 86 ? 3.926 -4.279 -10.366 1.00 93.06 86 GLY A C 1
ATOM 671 O O . GLY A 1 86 ? 4.310 -5.341 -9.827 1.00 93.06 86 GLY A O 1
#